Protein AF-A0A2A4Z4V5-F1 (afdb_monomer_lite)

Structure (mmCIF, N/CA/C/O backbone):
data_AF-A0A2A4Z4V5-F1
#
_entry.id   AF-A0A2A4Z4V5-F1
#
loop_
_atom_site.group_PDB
_atom_site.id
_atom_site.type_symbol
_atom_site.label_atom_id
_atom_site.label_alt_id
_atom_site.label_comp_id
_atom_site.label_asym_id
_atom_site.label_entity_id
_atom_site.label_seq_id
_atom_site.pdbx_PDB_ins_code
_atom_site.Cartn_x
_atom_site.Cartn_y
_atom_site.Cartn_z
_atom_site.occupancy
_atom_site.B_iso_or_equiv
_atom_site.auth_seq_id
_atom_site.auth_comp_id
_atom_site.auth_asym_id
_atom_site.auth_atom_id
_atom_site.pdbx_PDB_model_num
ATOM 1 N N . MET A 1 1 ? 16.868 -8.090 74.243 1.00 45.31 1 MET A N 1
ATOM 2 C CA . MET A 1 1 ? 16.289 -7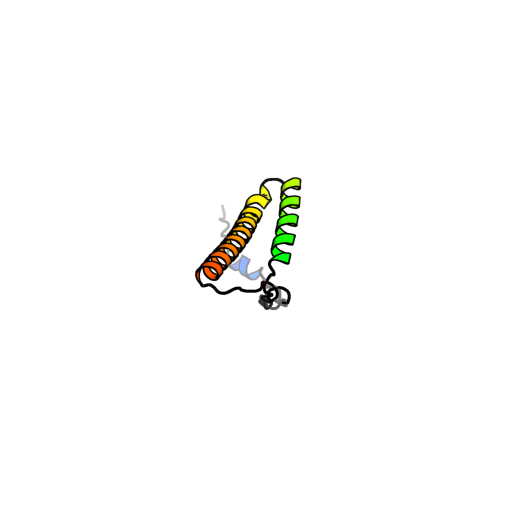.854 72.903 1.00 45.31 1 MET A CA 1
ATOM 3 C C . MET A 1 1 ? 16.851 -8.919 71.967 1.00 45.31 1 MET A C 1
ATOM 5 O O . MET A 1 1 ? 18.007 -8.780 71.586 1.00 45.31 1 MET A O 1
ATOM 9 N N . PRO A 1 2 ? 16.146 -10.032 71.692 1.00 48.56 2 PRO A N 1
ATOM 10 C CA . PRO A 1 2 ? 16.669 -11.057 70.798 1.00 48.56 2 PRO A CA 1
ATOM 11 C C . PRO A 1 2 ? 16.453 -10.621 69.346 1.00 48.56 2 PRO A C 1
ATOM 13 O O . PRO A 1 2 ? 15.356 -10.227 68.954 1.00 48.56 2 PRO A O 1
ATOM 16 N N . THR A 1 3 ? 17.522 -10.648 68.561 1.00 55.34 3 THR A N 1
ATOM 17 C CA . THR A 1 3 ? 17.498 -10.355 67.131 1.00 55.34 3 THR A CA 1
ATOM 18 C C . THR A 1 3 ? 16.820 -11.508 66.394 1.00 55.34 3 THR A C 1
ATOM 20 O O . THR A 1 3 ? 17.259 -12.654 66.479 1.00 55.34 3 THR A O 1
ATOM 23 N N . LEU A 1 4 ? 15.736 -11.212 65.668 1.00 60.38 4 LEU A N 1
ATOM 24 C CA . LEU A 1 4 ? 15.157 -12.146 64.704 1.00 60.38 4 LEU A CA 1
ATOM 25 C C . LEU A 1 4 ? 16.167 -12.316 63.566 1.00 60.38 4 LEU A C 1
ATOM 27 O O . LEU A 1 4 ? 16.247 -11.501 62.649 1.00 60.38 4 LEU A O 1
ATOM 31 N N . LYS A 1 5 ? 16.990 -13.358 63.667 1.00 61.75 5 LYS A N 1
ATOM 32 C CA . LYS A 1 5 ? 17.864 -13.790 62.584 1.00 61.75 5 LYS A CA 1
ATOM 33 C C . LYS A 1 5 ? 16.965 -14.457 61.546 1.00 61.75 5 LYS A C 1
ATOM 35 O O . LYS A 1 5 ? 16.322 -15.461 61.838 1.00 61.75 5 LYS A O 1
ATOM 40 N N . TRP A 1 6 ? 16.844 -13.832 60.380 1.00 56.38 6 TRP A N 1
ATOM 41 C CA . TRP A 1 6 ? 16.099 -14.387 59.257 1.00 56.38 6 TRP A CA 1
ATOM 42 C C . TRP A 1 6 ? 16.883 -15.590 58.734 1.00 56.38 6 TRP A C 1
ATOM 44 O O . TRP A 1 6 ? 17.937 -15.428 58.122 1.00 56.38 6 TRP A O 1
ATOM 54 N N . ASP A 1 7 ? 16.414 -16.786 59.077 1.00 66.88 7 ASP A N 1
ATOM 55 C CA . ASP A 1 7 ? 17.068 -18.038 58.713 1.00 66.88 7 ASP A CA 1
ATOM 56 C C . ASP A 1 7 ? 16.572 -18.456 57.327 1.00 66.88 7 ASP A C 1
ATOM 58 O O . ASP A 1 7 ? 15.478 -19.007 57.169 1.00 66.88 7 ASP A O 1
ATOM 62 N N . ILE A 1 8 ? 17.348 -18.089 56.306 1.00 61.28 8 ILE A N 1
ATOM 63 C CA . ILE A 1 8 ? 17.028 -18.307 54.888 1.00 61.28 8 ILE A CA 1
ATOM 64 C C . ILE A 1 8 ? 16.805 -19.801 54.614 1.00 61.28 8 ILE A C 1
ATOM 66 O O . ILE A 1 8 ? 15.887 -20.165 53.877 1.00 61.28 8 ILE A O 1
ATOM 70 N N . ASP A 1 9 ? 17.568 -20.659 55.289 1.00 60.78 9 ASP A N 1
ATOM 71 C CA . ASP A 1 9 ? 17.515 -22.111 55.123 1.00 60.78 9 ASP A CA 1
ATOM 72 C C . ASP A 1 9 ? 16.171 -22.699 55.581 1.00 60.78 9 ASP A C 1
ATOM 74 O O . ASP A 1 9 ? 15.662 -23.643 54.979 1.00 60.78 9 ASP A O 1
ATOM 78 N N . LYS A 1 10 ? 15.503 -22.067 56.558 1.00 61.28 10 LYS A N 1
ATOM 79 C CA . LYS A 1 10 ? 14.168 -22.481 57.018 1.00 61.28 10 LYS A CA 1
ATOM 80 C C . LYS A 1 10 ? 13.066 -22.174 55.995 1.00 61.28 10 LYS A C 1
ATOM 82 O O . LYS A 1 10 ? 12.064 -22.879 55.948 1.00 61.28 10 LYS A O 1
ATOM 87 N N . CYS A 1 11 ? 13.244 -21.144 55.164 1.00 53.41 11 CYS A N 1
ATOM 88 C CA . CYS A 1 11 ? 12.291 -20.812 54.098 1.00 53.41 11 CYS A CA 1
ATOM 89 C C . CYS A 1 11 ? 12.404 -21.761 52.896 1.00 53.41 11 CYS A C 1
ATOM 91 O O . CYS A 1 11 ? 11.408 -22.008 52.217 1.00 53.41 11 CYS A O 1
ATOM 93 N N . LEU A 1 12 ? 13.598 -22.301 52.637 1.00 56.06 12 LEU A N 1
ATOM 94 C CA . LEU A 1 12 ? 13.843 -23.216 51.520 1.00 56.06 12 LEU A CA 1
ATOM 95 C C . LEU A 1 12 ? 13.159 -24.576 51.708 1.00 56.06 12 LEU A C 1
ATOM 97 O O . LEU A 1 12 ? 12.678 -25.142 50.730 1.00 56.06 12 LEU A O 1
ATOM 101 N N . GLU A 1 13 ? 13.026 -25.064 52.944 1.00 58.34 13 GLU A N 1
ATOM 102 C CA . GLU A 1 13 ? 12.353 -26.343 53.220 1.00 58.34 13 GLU A CA 1
ATOM 103 C C . GLU A 1 13 ? 10.818 -26.282 53.101 1.00 58.34 13 GLU A C 1
ATOM 105 O O . GLU A 1 13 ? 10.173 -27.310 52.892 1.00 58.34 13 GLU A O 1
ATOM 110 N N . GLN A 1 14 ? 10.206 -25.093 53.180 1.00 56.56 14 GLN A N 1
ATOM 111 C CA . GLN A 1 14 ? 8.754 -24.927 52.995 1.00 56.56 14 GLN A CA 1
ATOM 112 C C . GLN A 1 14 ? 8.328 -24.901 51.517 1.00 56.56 14 GLN A C 1
ATOM 114 O O . GLN A 1 14 ? 7.151 -25.098 51.207 1.00 56.56 14 GLN A O 1
ATOM 119 N N . CYS A 1 15 ? 9.267 -24.684 50.599 1.00 49.16 15 CYS A N 1
ATOM 120 C CA . CYS A 1 15 ? 9.023 -24.720 49.163 1.00 49.16 15 CYS A CA 1
ATOM 121 C C . CYS A 1 15 ? 9.203 -26.151 48.645 1.00 49.16 15 CYS A C 1
ATOM 123 O O . CYS A 1 15 ? 10.166 -26.454 47.945 1.00 49.16 15 CYS A O 1
ATOM 125 N N . SER A 1 16 ? 8.265 -27.044 48.969 1.00 56.69 16 SER A N 1
ATOM 126 C CA . SER A 1 16 ? 8.160 -28.307 48.235 1.00 56.69 16 SER A CA 1
ATOM 127 C C . SER A 1 16 ? 7.820 -27.970 46.775 1.00 56.69 16 SER A C 1
ATOM 129 O O . SER A 1 16 ? 6.785 -27.337 46.536 1.00 56.69 16 SER A O 1
ATOM 131 N N . PRO A 1 17 ? 8.671 -28.306 45.787 1.00 59.69 17 PRO A N 1
ATOM 132 C CA . PRO A 1 17 ? 8.347 -28.036 44.399 1.00 59.69 17 PRO A CA 1
ATOM 133 C C . PRO A 1 17 ? 7.122 -28.874 44.048 1.00 59.69 17 PRO A C 1
ATOM 135 O O . PRO A 1 17 ? 7.158 -30.104 44.112 1.00 59.69 17 PRO A O 1
ATOM 138 N N . ALA A 1 18 ? 6.023 -28.204 43.690 1.00 60.12 18 ALA A N 1
ATOM 139 C CA . ALA A 1 18 ? 4.883 -28.880 43.095 1.00 60.12 18 ALA A CA 1
ATOM 140 C C . ALA A 1 18 ? 5.405 -29.780 41.960 1.00 60.12 18 ALA A C 1
ATOM 142 O O . ALA A 1 18 ? 6.260 -29.328 41.188 1.00 60.12 18 ALA A O 1
ATOM 143 N N . PRO A 1 19 ? 4.943 -31.039 41.847 1.00 53.31 19 PRO A N 1
ATOM 144 C CA . PRO A 1 19 ? 5.368 -31.899 40.759 1.00 53.31 19 PRO A CA 1
ATOM 145 C C . PRO A 1 19 ? 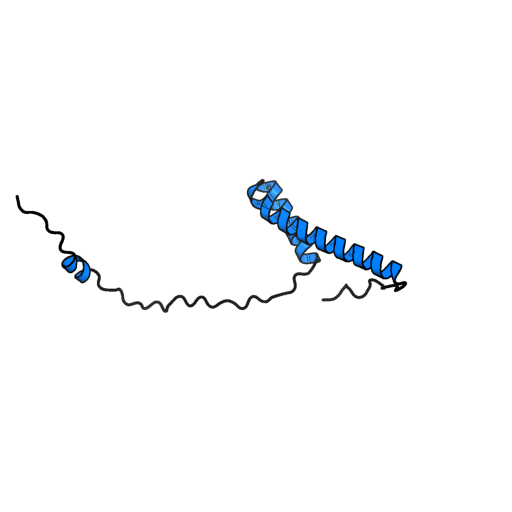5.055 -31.174 39.452 1.00 53.31 19 PRO A C 1
ATOM 147 O O . PRO A 1 19 ? 3.896 -30.870 39.158 1.00 53.31 19 PRO A O 1
ATOM 150 N N . LEU A 1 20 ? 6.108 -30.856 38.696 1.00 56.62 20 LEU A N 1
ATOM 151 C CA . LEU A 1 20 ? 6.028 -30.296 37.353 1.00 56.62 20 LEU A CA 1
ATOM 152 C C . LEU A 1 20 ? 5.401 -31.357 36.434 1.00 56.62 20 LEU A C 1
ATOM 154 O O . LEU A 1 20 ? 6.087 -32.007 35.656 1.00 56.62 20 LEU A O 1
ATOM 158 N N . SER A 1 21 ? 4.090 -31.579 36.553 1.00 60.91 21 SER A N 1
ATOM 159 C CA . SER A 1 21 ? 3.324 -32.427 35.629 1.00 60.91 21 SER A CA 1
ATOM 160 C C . SER A 1 21 ? 2.972 -31.691 34.336 1.00 60.91 21 SER A C 1
ATOM 162 O O . SER A 1 21 ? 2.450 -32.290 33.400 1.00 60.91 21 SER A O 1
ATOM 164 N N . ASN A 1 22 ? 3.308 -30.403 34.249 1.00 62.62 22 ASN A N 1
ATOM 165 C CA . ASN A 1 22 ? 3.193 -29.656 33.015 1.00 62.62 22 ASN A CA 1
ATOM 166 C C . ASN A 1 22 ? 4.491 -29.844 32.224 1.00 62.62 22 ASN A C 1
ATOM 168 O O . ASN A 1 22 ? 5.546 -29.412 32.702 1.00 62.62 22 ASN A O 1
ATOM 172 N N . PRO A 1 23 ? 4.449 -30.473 31.033 1.00 65.81 23 PRO A N 1
ATOM 173 C CA . PRO A 1 23 ? 5.610 -30.490 30.158 1.00 65.81 23 PRO A CA 1
ATOM 174 C C . PRO A 1 23 ? 6.053 -29.044 29.896 1.00 65.81 23 PRO A C 1
ATOM 176 O O . PRO A 1 23 ? 5.206 -28.140 29.920 1.00 65.81 23 PRO A O 1
ATOM 179 N N . PRO A 1 24 ? 7.353 -28.796 29.642 1.00 65.38 24 PRO A N 1
ATOM 180 C CA . PRO A 1 24 ? 7.809 -27.466 29.269 1.00 65.38 24 PRO A CA 1
ATOM 181 C C . PRO A 1 24 ? 6.907 -26.958 28.149 1.00 65.38 24 PRO A C 1
ATOM 183 O O . PRO A 1 24 ? 6.569 -27.719 27.237 1.00 65.38 24 PRO A O 1
ATOM 186 N N . PHE A 1 25 ? 6.483 -25.696 28.234 1.00 59.94 25 PHE A N 1
ATOM 187 C CA . PHE A 1 25 ? 5.845 -25.017 27.114 1.00 59.94 25 PHE A CA 1
ATOM 188 C C . PHE A 1 25 ? 6.849 -25.015 25.957 1.00 59.94 25 PHE A C 1
ATOM 190 O O . PHE A 1 25 ? 7.632 -24.087 25.778 1.00 59.94 25 PHE A O 1
ATOM 197 N N . ILE A 1 26 ? 6.858 -26.091 25.175 1.00 64.44 26 ILE A N 1
ATOM 198 C CA . ILE A 1 26 ? 7.508 -26.127 23.883 1.00 64.44 26 ILE A CA 1
ATOM 199 C C . ILE A 1 26 ? 6.615 -25.237 23.039 1.00 64.44 26 ILE A C 1
ATOM 201 O O . ILE A 1 26 ? 5.520 -25.647 22.639 1.00 64.44 26 ILE A O 1
ATOM 205 N N . PHE A 1 27 ? 7.052 -23.996 22.821 1.00 61.25 27 PHE A N 1
ATOM 206 C CA . PHE A 1 27 ? 6.496 -23.161 21.772 1.00 61.25 27 PHE A CA 1
ATOM 207 C C . PHE A 1 27 ? 6.731 -23.917 20.468 1.00 61.25 27 PHE A C 1
ATOM 209 O O . PHE A 1 27 ? 7.793 -23.841 19.858 1.00 61.25 27 PHE A O 1
ATOM 216 N N . LYS A 1 28 ? 5.757 -24.744 20.082 1.00 67.12 28 LYS A N 1
ATOM 217 C CA . LYS A 1 28 ? 5.732 -25.344 18.761 1.00 67.12 28 LYS A CA 1
ATOM 218 C C . LYS A 1 28 ? 5.521 -24.168 17.832 1.00 67.12 28 LYS A C 1
ATOM 220 O O . LYS A 1 28 ? 4.395 -23.677 17.723 1.00 67.12 28 LYS A O 1
ATOM 225 N N . GLU A 1 29 ? 6.602 -23.679 17.231 1.00 64.25 29 GLU A N 1
ATOM 226 C CA . GLU A 1 29 ? 6.515 -22.739 16.127 1.00 64.25 29 GLU A CA 1
ATOM 227 C C . GLU A 1 29 ? 5.536 -23.346 15.127 1.00 64.25 29 GLU A C 1
ATOM 229 O O . GLU A 1 29 ? 5.811 -24.359 14.482 1.00 64.25 29 GLU A O 1
ATOM 234 N N . ARG A 1 30 ? 4.317 -22.795 15.070 1.00 61.41 30 ARG A N 1
ATOM 235 C CA . ARG A 1 30 ? 3.367 -23.215 14.049 1.00 61.41 30 ARG A CA 1
ATOM 236 C C . ARG A 1 30 ? 4.029 -22.857 12.726 1.00 61.41 30 ARG A C 1
ATOM 238 O O . ARG A 1 30 ? 4.439 -21.700 12.596 1.00 61.41 30 ARG A O 1
ATOM 245 N N . PRO A 1 31 ? 4.142 -23.790 11.764 1.00 61.41 31 PRO A N 1
ATOM 246 C CA . PRO A 1 31 ? 4.684 -23.453 10.463 1.00 61.41 31 PRO A CA 1
ATOM 247 C C . PRO A 1 31 ? 3.829 -22.312 9.925 1.00 61.41 31 PRO A C 1
ATOM 249 O O . PRO A 1 31 ? 2.638 -22.493 9.648 1.00 61.41 31 PRO A O 1
ATOM 252 N N . LYS A 1 32 ? 4.407 -21.106 9.865 1.00 63.94 32 LYS A N 1
ATOM 253 C CA . LYS A 1 32 ? 3.773 -19.971 9.208 1.00 63.94 32 LYS A CA 1
ATOM 254 C C . LYS A 1 32 ? 3.615 -20.427 7.770 1.00 63.94 32 LYS A C 1
ATOM 256 O O . LYS A 1 32 ? 4.598 -20.510 7.040 1.00 63.94 32 LYS A O 1
ATOM 261 N N . ARG A 1 33 ? 2.397 -20.797 7.373 1.00 60.16 33 ARG A N 1
ATOM 262 C CA . ARG A 1 33 ? 2.090 -20.952 5.957 1.00 60.16 33 ARG A CA 1
ATOM 263 C C . ARG A 1 33 ? 2.348 -19.573 5.366 1.00 60.16 33 ARG A C 1
ATOM 265 O O . ARG A 1 33 ? 1.556 -18.663 5.590 1.00 60.16 33 ARG A O 1
ATOM 272 N N . LEU A 1 34 ? 3.490 -19.406 4.703 1.00 62.09 34 LEU A N 1
ATOM 273 C CA . LEU A 1 34 ? 3.817 -18.230 3.903 1.00 62.09 34 LEU A CA 1
ATOM 274 C C . LEU A 1 34 ? 2.907 -18.271 2.672 1.00 62.09 34 LEU A C 1
ATOM 276 O O . LEU A 1 34 ? 3.350 -18.528 1.556 1.00 62.09 34 LEU A O 1
ATOM 280 N N . GLN A 1 35 ? 1.599 -18.129 2.892 1.00 67.50 35 GLN A N 1
ATOM 281 C CA . GLN A 1 35 ? 0.668 -17.864 1.814 1.00 67.50 35 GLN A CA 1
ATOM 282 C C . GLN A 1 35 ? 1.068 -16.509 1.248 1.00 67.50 35 GLN A C 1
ATOM 284 O O . GLN A 1 35 ? 1.192 -15.530 1.987 1.00 67.50 35 GLN A O 1
ATOM 289 N N . ARG A 1 36 ? 1.357 -16.484 -0.055 1.00 71.81 36 ARG A N 1
ATOM 290 C CA . ARG A 1 36 ? 1.602 -15.233 -0.763 1.00 71.81 36 ARG A CA 1
ATOM 291 C C . ARG A 1 36 ? 0.318 -14.427 -0.669 1.00 71.81 36 ARG A C 1
ATOM 293 O O . ARG A 1 36 ? -0.697 -14.837 -1.216 1.00 71.81 36 ARG A O 1
ATOM 300 N N . VAL A 1 37 ? 0.370 -13.323 0.064 1.00 75.56 37 VAL A N 1
ATOM 301 C CA . VAL A 1 37 ? -0.765 -12.415 0.176 1.00 75.56 37 VAL A CA 1
ATOM 302 C C . VAL A 1 37 ? -0.950 -11.749 -1.183 1.00 75.56 37 VAL A C 1
ATOM 304 O O . VAL A 1 37 ? -0.022 -11.143 -1.723 1.00 75.56 37 VAL A O 1
ATOM 307 N N . THR A 1 38 ? -2.138 -11.891 -1.755 1.00 84.06 38 THR A N 1
ATOM 308 C CA . THR A 1 38 ? -2.486 -11.283 -3.040 1.00 84.06 38 THR A CA 1
ATOM 309 C C . THR A 1 38 ? -2.774 -9.791 -2.868 1.00 84.06 38 THR A C 1
ATOM 311 O O . THR A 1 38 ? -3.242 -9.337 -1.822 1.00 84.06 38 THR A O 1
ATOM 314 N N . PHE A 1 39 ? -2.580 -8.993 -3.924 1.00 83.25 39 PHE A N 1
ATOM 315 C CA . PHE A 1 39 ? -2.903 -7.558 -3.888 1.00 83.25 39 PHE A CA 1
ATOM 316 C C . PHE A 1 39 ? -4.376 -7.289 -3.518 1.00 83.25 39 PHE A C 1
ATOM 318 O O . PHE A 1 39 ? -4.699 -6.295 -2.863 1.00 83.25 39 PHE A O 1
ATOM 325 N N . VAL A 1 40 ? -5.281 -8.191 -3.909 1.00 86.38 40 VAL A N 1
ATOM 326 C CA . VAL A 1 40 ? -6.710 -8.105 -3.578 1.00 86.38 40 VAL A CA 1
ATOM 327 C C . VAL A 1 40 ? -6.930 -8.209 -2.070 1.00 86.38 40 VAL A C 1
ATOM 329 O O . VAL A 1 40 ? -7.732 -7.456 -1.515 1.00 86.38 40 VAL A O 1
ATOM 332 N N . GLU A 1 41 ? -6.216 -9.109 -1.399 1.00 86.88 41 GLU A N 1
ATOM 333 C CA . GLU A 1 41 ? -6.285 -9.277 0.054 1.00 86.88 41 GLU A CA 1
ATOM 334 C C . GLU A 1 41 ? -5.716 -8.062 0.786 1.00 86.88 41 GLU A C 1
ATOM 336 O O . GLU A 1 41 ? -6.363 -7.559 1.706 1.00 86.88 41 GLU A O 1
ATOM 341 N N . ILE A 1 42 ? -4.590 -7.516 0.318 1.00 86.44 42 ILE A N 1
ATOM 342 C CA . ILE A 1 42 ? -4.003 -6.286 0.876 1.00 86.44 42 ILE A CA 1
ATOM 343 C C . ILE A 1 42 ? -4.994 -5.121 0.749 1.00 86.44 42 ILE A C 1
ATOM 345 O O . ILE A 1 42 ? -5.252 -4.407 1.717 1.00 86.44 42 ILE A O 1
ATOM 349 N N . ARG A 1 43 ? -5.645 -4.962 -0.411 1.00 88.88 43 ARG A N 1
ATOM 350 C CA . ARG A 1 43 ? -6.663 -3.918 -0.613 1.00 88.88 43 ARG A CA 1
ATOM 351 C C . ARG A 1 43 ? -7.885 -4.108 0.292 1.00 88.88 43 ARG A C 1
ATOM 353 O O . ARG A 1 43 ? -8.449 -3.125 0.776 1.00 88.88 43 ARG A O 1
ATOM 360 N N . LYS A 1 44 ? -8.313 -5.352 0.531 1.00 90.88 44 LYS A N 1
ATOM 361 C CA . LYS A 1 44 ? -9.398 -5.650 1.481 1.00 90.88 44 LYS A CA 1
ATOM 362 C C . LYS A 1 44 ? -8.998 -5.263 2.906 1.00 90.88 44 LYS A C 1
ATOM 364 O O . LYS A 1 44 ? -9.781 -4.583 3.569 1.00 90.88 44 LYS A O 1
ATOM 369 N N . ALA A 1 45 ? -7.794 -5.633 3.338 1.00 89.81 45 ALA A N 1
ATOM 370 C CA . ALA A 1 45 ? -7.259 -5.269 4.649 1.00 89.81 45 ALA A CA 1
ATOM 371 C C . ALA A 1 45 ? -7.154 -3.743 4.814 1.00 89.81 45 ALA A C 1
ATOM 373 O O . ALA A 1 45 ? -7.579 -3.206 5.834 1.00 89.81 45 ALA A O 1
ATOM 374 N N . TYR A 1 46 ? -6.709 -3.030 3.776 1.00 92.19 46 TYR A N 1
ATOM 375 C CA . TYR A 1 46 ? -6.638 -1.566 3.756 1.00 92.19 46 TYR A CA 1
ATOM 376 C C . TYR A 1 46 ? -7.988 -0.907 4.051 1.00 92.19 46 TYR A C 1
ATOM 378 O O . TYR A 1 46 ? -8.099 -0.049 4.925 1.00 92.19 46 TYR A O 1
ATOM 386 N N . ASN A 1 47 ? -9.044 -1.375 3.381 1.00 93.06 47 ASN A N 1
ATOM 387 C CA . ASN A 1 47 ? -10.400 -0.876 3.604 1.00 93.06 47 ASN A CA 1
ATOM 388 C C . ASN A 1 47 ? -10.925 -1.208 5.008 1.00 93.06 47 ASN A C 1
ATOM 390 O O . ASN A 1 47 ? -11.682 -0.428 5.582 1.00 93.06 47 ASN A O 1
ATOM 394 N N . GLN A 1 48 ? -10.569 -2.372 5.557 1.00 93.38 48 GLN A N 1
ATOM 395 C CA . GLN A 1 48 ? -10.966 -2.756 6.914 1.00 93.38 48 GLN A CA 1
ATOM 396 C C . GLN A 1 48 ? -10.281 -1.878 7.962 1.00 93.38 48 GLN A C 1
ATOM 398 O O . GLN A 1 48 ? -10.953 -1.373 8.858 1.00 93.38 48 GLN A O 1
ATOM 403 N N . ILE A 1 49 ? -8.980 -1.632 7.818 1.00 91.88 49 ILE A N 1
ATOM 404 C CA . ILE A 1 49 ? -8.223 -0.791 8.749 1.00 91.88 49 ILE A CA 1
ATOM 405 C C . ILE A 1 49 ? -8.708 0.662 8.687 1.00 91.88 49 ILE A C 1
ATOM 407 O O . ILE A 1 49 ? -8.879 1.279 9.734 1.00 91.88 49 ILE A O 1
ATOM 411 N N . ALA A 1 50 ? -9.036 1.184 7.500 1.00 93.56 50 ALA A N 1
ATOM 412 C CA . ALA A 1 50 ? -9.637 2.514 7.370 1.00 93.56 50 ALA A CA 1
ATOM 413 C C . ALA A 1 50 ? -10.939 2.646 8.183 1.00 93.56 50 ALA A C 1
ATOM 415 O O . ALA A 1 50 ? -11.148 3.644 8.871 1.00 93.56 50 ALA A O 1
ATOM 416 N N . LYS A 1 51 ? -11.799 1.615 8.158 1.00 94.88 51 LYS A N 1
ATOM 417 C CA . LYS A 1 51 ? -13.024 1.581 8.976 1.00 94.88 51 LYS A CA 1
ATOM 418 C C . LYS A 1 51 ? -12.715 1.545 10.471 1.00 94.88 51 LYS A C 1
ATOM 420 O O . LYS A 1 51 ? -13.392 2.212 11.241 1.00 94.88 51 LYS A O 1
ATOM 425 N N . ILE A 1 52 ? -11.701 0.781 10.875 1.00 93.12 52 ILE A N 1
ATOM 426 C CA . ILE A 1 52 ? -11.271 0.691 12.276 1.00 93.12 52 ILE A CA 1
ATOM 427 C C . ILE A 1 52 ? -10.764 2.053 12.765 1.00 93.12 52 ILE A C 1
ATOM 429 O O . ILE A 1 52 ? -11.172 2.495 13.834 1.00 93.12 52 ILE A O 1
ATOM 433 N N . ILE A 1 53 ? -9.947 2.755 11.976 1.00 94.25 53 ILE A N 1
ATOM 434 C CA . ILE A 1 53 ? -9.452 4.099 12.319 1.00 94.25 53 ILE A CA 1
ATOM 435 C C . ILE A 1 53 ? -10.599 5.100 12.427 1.00 94.25 53 ILE A C 1
ATOM 437 O O . ILE A 1 53 ? -10.631 5.889 13.365 1.00 94.25 53 ILE A O 1
ATOM 441 N N . ALA A 1 54 ? -11.580 5.038 11.523 1.00 93.81 54 ALA A N 1
ATOM 442 C CA . ALA A 1 54 ? -12.750 5.910 11.598 1.00 93.81 54 ALA A CA 1
ATOM 443 C C . ALA A 1 54 ? -13.556 5.727 12.900 1.00 93.81 54 ALA A C 1
ATOM 445 O O . ALA A 1 54 ? -14.203 6.667 13.351 1.00 93.81 54 ALA A O 1
ATOM 446 N N . LEU A 1 55 ? -13.517 4.532 13.504 1.00 93.06 55 LEU A N 1
ATOM 447 C CA . LEU A 1 55 ? -14.243 4.208 14.737 1.00 93.06 55 LEU A CA 1
ATOM 448 C C . LEU A 1 55 ? -13.417 4.430 16.010 1.00 93.06 55 LEU A C 1
ATOM 450 O O . LEU A 1 55 ? -13.965 4.840 17.029 1.00 93.06 55 LEU A O 1
ATOM 454 N N . HIS A 1 56 ? -12.120 4.131 15.969 1.00 90.69 56 HIS A N 1
ATOM 455 C CA . HIS A 1 56 ? -11.254 4.085 17.151 1.00 90.69 56 HIS A CA 1
ATOM 456 C C . HIS A 1 56 ? -10.164 5.168 17.170 1.00 90.69 56 HIS A C 1
ATOM 458 O O . HIS A 1 56 ? -9.388 5.241 18.121 1.00 90.69 56 HIS A O 1
ATOM 464 N N . GLY A 1 57 ? -10.103 6.013 16.141 1.00 86.31 57 GLY A N 1
ATOM 465 C CA . GLY A 1 57 ? -9.144 7.106 16.036 1.00 86.31 57 GLY A CA 1
ATOM 466 C C . GLY A 1 57 ? -7.717 6.646 15.730 1.00 86.31 57 GLY A C 1
ATOM 467 O O . GLY A 1 57 ? -7.471 5.580 15.161 1.00 86.31 57 GLY A O 1
ATOM 468 N N . GLU A 1 58 ? -6.756 7.484 16.109 1.00 91.50 58 GLU A N 1
ATOM 469 C CA . GLU A 1 58 ? -5.350 7.404 15.685 1.00 91.50 58 GLU A CA 1
ATOM 470 C C . GLU A 1 58 ? -4.581 6.181 16.208 1.00 91.50 58 GLU A C 1
ATOM 472 O O . GLU A 1 58 ? -3.493 5.887 15.720 1.00 91.50 58 GLU A O 1
ATOM 477 N N . GLN A 1 59 ? -5.142 5.413 17.148 1.00 92.25 59 GLN A N 1
ATOM 478 C CA . GLN A 1 59 ? -4.488 4.237 17.736 1.00 92.25 59 GLN A CA 1
ATOM 479 C C . GLN A 1 59 ? -4.004 3.224 16.682 1.00 92.25 59 GLN A C 1
ATOM 481 O O . GLN A 1 59 ? -2.985 2.559 16.873 1.00 92.25 59 GLN A O 1
ATOM 486 N N . TYR A 1 60 ? -4.725 3.108 15.565 1.00 90.62 60 TYR A N 1
ATOM 487 C CA . TYR A 1 60 ? -4.412 2.169 14.483 1.00 90.62 60 TYR A CA 1
ATOM 488 C C . TYR A 1 60 ? -3.724 2.830 13.282 1.00 90.62 60 TYR A C 1
ATOM 490 O O . TYR A 1 60 ? -3.432 2.148 12.296 1.00 90.62 60 TYR A O 1
ATOM 498 N N . LEU A 1 61 ? -3.428 4.130 13.361 1.00 91.75 61 LEU A N 1
ATOM 499 C CA . LEU A 1 61 ? -2.791 4.884 12.284 1.00 91.75 61 LEU A CA 1
ATOM 500 C C . LEU A 1 61 ? -1.428 4.299 11.865 1.00 91.75 61 LEU A C 1
ATOM 502 O O . LEU A 1 61 ? -1.244 4.103 10.664 1.00 91.75 61 LEU A O 1
ATOM 506 N N . PRO A 1 62 ? -0.532 3.868 12.783 1.00 92.69 62 PRO A N 1
ATOM 507 C CA . PRO A 1 62 ? 0.756 3.287 12.386 1.00 92.69 62 PRO A CA 1
ATOM 508 C C . PRO A 1 62 ? 0.623 2.001 11.558 1.00 92.69 62 PRO A C 1
ATOM 510 O O . PRO A 1 62 ? 1.473 1.685 10.725 1.00 92.69 62 PRO A O 1
ATOM 513 N N . LEU A 1 63 ? -0.445 1.227 11.780 1.00 89.38 63 LEU A N 1
ATOM 514 C CA . LEU A 1 63 ? -0.718 0.028 10.988 1.00 89.38 63 LEU A CA 1
ATOM 515 C C . LEU A 1 63 ? -1.184 0.403 9.578 1.00 89.38 63 LEU A C 1
ATOM 517 O O . LEU A 1 63 ? -0.779 -0.221 8.598 1.00 89.38 63 LEU A O 1
ATOM 521 N N . PHE A 1 64 ? -2.027 1.427 9.481 1.00 92.31 64 PHE A N 1
ATOM 522 C CA . PHE A 1 64 ?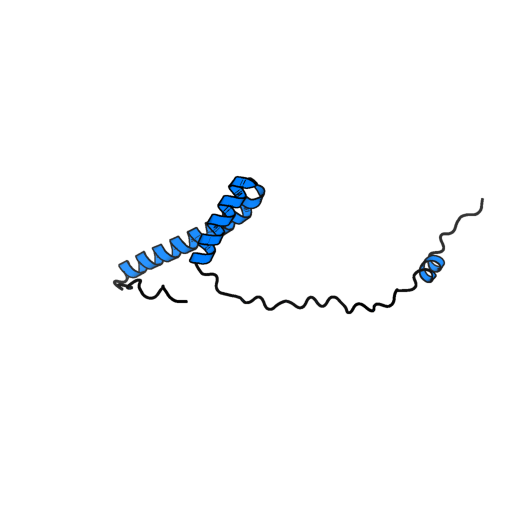 -2.525 1.924 8.208 1.00 92.31 64 PHE A CA 1
ATOM 523 C C . PHE A 1 64 ? -1.435 2.573 7.364 1.00 9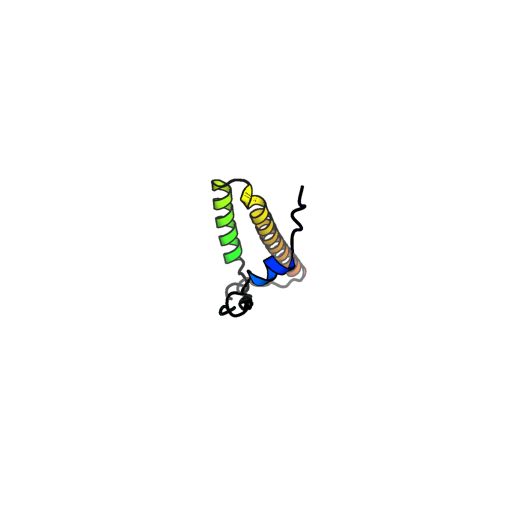2.31 64 PHE A C 1
ATOM 525 O O . PHE A 1 64 ? -1.404 2.330 6.163 1.00 92.31 64 PHE A O 1
ATOM 532 N N . GLU A 1 65 ? -0.514 3.318 7.977 1.00 93.62 65 GLU A N 1
ATOM 533 C CA . GLU A 1 65 ? 0.655 3.887 7.299 1.00 93.62 65 GLU A CA 1
ATOM 534 C C . GLU A 1 65 ? 1.506 2.802 6.640 1.00 93.62 65 GLU A C 1
ATOM 536 O O . GLU A 1 65 ? 1.797 2.892 5.450 1.00 93.62 65 GLU A O 1
ATOM 541 N N . ARG A 1 66 ? 1.830 1.724 7.369 1.00 92.44 66 ARG A N 1
ATOM 542 C CA . ARG A 1 66 ? 2.581 0.592 6.798 1.00 92.44 66 ARG A CA 1
ATOM 543 C C . ARG A 1 66 ? 1.873 -0.001 5.587 1.00 92.44 66 ARG A C 1
ATOM 545 O O . ARG A 1 66 ? 2.482 -0.180 4.536 1.00 92.44 66 ARG A O 1
ATOM 552 N N . LEU A 1 67 ? 0.576 -0.266 5.726 1.00 90.94 67 LEU A N 1
ATOM 553 C CA . LEU A 1 67 ? -0.211 -0.862 4.651 1.00 90.94 67 LEU A CA 1
ATOM 554 C C . LEU A 1 67 ? -0.370 0.092 3.456 1.00 90.94 67 LEU A C 1
ATOM 556 O O . LEU A 1 67 ? -0.447 -0.346 2.309 1.00 90.94 67 LEU A O 1
ATOM 560 N N . HIS A 1 68 ? -0.412 1.399 3.720 1.00 93.38 68 HIS A N 1
ATOM 561 C CA . HIS A 1 68 ? -0.439 2.429 2.692 1.00 93.38 68 HIS A CA 1
ATOM 562 C C . HIS A 1 68 ? 0.861 2.439 1.887 1.00 93.38 68 HIS A C 1
ATOM 564 O O . HIS A 1 68 ? 0.804 2.396 0.659 1.00 93.38 68 HIS A O 1
ATOM 570 N N . THR A 1 69 ? 2.012 2.418 2.562 1.00 93.00 69 THR A N 1
ATOM 571 C CA . THR A 1 69 ? 3.330 2.363 1.918 1.00 93.00 69 THR A CA 1
ATOM 572 C C . THR A 1 69 ? 3.462 1.136 1.019 1.00 93.00 69 THR A C 1
ATOM 574 O O . THR A 1 69 ? 3.799 1.280 -0.153 1.00 93.00 69 THR A O 1
ATOM 577 N N . GLU A 1 70 ? 3.097 -0.054 1.506 1.00 88.62 70 GLU A N 1
ATOM 578 C CA . GLU A 1 70 ? 3.163 -1.289 0.707 1.00 88.62 70 GLU A CA 1
ATOM 579 C C . GLU A 1 70 ? 2.315 -1.211 -0.577 1.00 88.62 70 GLU A C 1
ATOM 581 O O . GLU A 1 70 ? 2.746 -1.643 -1.651 1.00 88.62 70 GLU A O 1
ATOM 586 N N . ILE A 1 71 ? 1.109 -0.636 -0.494 1.00 90.69 71 ILE A N 1
ATOM 587 C CA . ILE A 1 71 ? 0.241 -0.444 -1.665 1.00 90.69 71 ILE A CA 1
ATOM 588 C C . ILE A 1 71 ? 0.853 0.555 -2.647 1.00 90.69 71 ILE A C 1
ATOM 590 O O . ILE A 1 71 ? 0.781 0.331 -3.860 1.00 90.69 71 ILE A O 1
ATOM 594 N N . THR A 1 72 ? 1.417 1.652 -2.148 1.00 92.06 72 THR A N 1
ATOM 595 C CA . THR A 1 72 ? 2.041 2.688 -2.978 1.00 92.06 72 THR A CA 1
ATOM 596 C C . THR A 1 72 ? 3.256 2.129 -3.712 1.00 92.06 72 THR A C 1
ATOM 598 O O . THR A 1 72 ? 3.290 2.186 -4.940 1.00 92.06 72 THR A O 1
ATOM 601 N N . GLU A 1 73 ? 4.160 1.444 -3.013 1.00 91.12 73 GLU A N 1
ATOM 602 C CA . GLU A 1 73 ? 5.324 0.788 -3.623 1.00 91.12 73 GLU A CA 1
ATOM 603 C C . GLU A 1 73 ? 4.934 -0.254 -4.680 1.00 91.12 73 GLU A C 1
ATOM 605 O O . GLU A 1 73 ? 5.622 -0.428 -5.690 1.00 91.12 73 GLU A O 1
ATOM 610 N N . TYR A 1 74 ? 3.844 -0.995 -4.456 1.00 88.38 74 TYR A N 1
ATOM 611 C CA . TYR A 1 74 ? 3.341 -1.951 -5.441 1.00 88.38 74 TYR A CA 1
ATOM 612 C C . TYR A 1 74 ? 2.848 -1.246 -6.712 1.00 88.38 74 TYR A C 1
ATOM 614 O O . TYR A 1 74 ? 3.122 -1.703 -7.826 1.00 88.38 74 TYR A O 1
ATOM 622 N N . ARG A 1 75 ? 2.126 -0.128 -6.560 1.00 89.25 75 ARG A N 1
ATOM 623 C CA . ARG A 1 75 ? 1.637 0.671 -7.693 1.00 89.25 75 ARG A CA 1
ATOM 624 C C . ARG A 1 75 ? 2.787 1.281 -8.479 1.00 89.25 75 ARG A C 1
ATOM 626 O O . ARG A 1 75 ? 2.808 1.121 -9.695 1.00 89.25 75 ARG A O 1
ATOM 633 N N . GLU A 1 76 ? 3.746 1.890 -7.791 1.00 92.94 76 GLU A N 1
ATOM 634 C CA . GLU A 1 76 ? 4.932 2.488 -8.409 1.00 92.94 76 GLU A CA 1
ATOM 635 C C . GLU A 1 76 ? 5.740 1.444 -9.180 1.00 92.94 76 GLU A C 1
ATOM 637 O O . GLU A 1 76 ? 6.075 1.654 -10.343 1.00 92.94 76 GLU A O 1
ATOM 642 N N . ARG A 1 77 ? 5.973 0.260 -8.597 1.00 89.69 77 ARG A N 1
ATOM 643 C CA . ARG A 1 77 ? 6.639 -0.844 -9.308 1.00 89.69 77 ARG A CA 1
ATOM 644 C C . ARG A 1 77 ? 5.892 -1.261 -10.571 1.00 89.69 77 ARG A C 1
ATOM 646 O O . ARG A 1 77 ? 6.520 -1.486 -11.604 1.00 89.69 77 ARG A O 1
ATOM 653 N N . LYS A 1 78 ? 4.561 -1.362 -10.508 1.00 89.75 78 LYS A N 1
ATOM 654 C CA . LYS A 1 78 ? 3.738 -1.716 -11.674 1.00 89.75 78 LYS A CA 1
ATOM 655 C C . LYS A 1 78 ? 3.789 -0.631 -12.752 1.00 89.75 78 LYS A C 1
ATOM 657 O O . LYS A 1 78 ? 3.827 -0.953 -13.939 1.00 89.75 78 LYS A O 1
ATOM 662 N N . GLU A 1 79 ? 3.800 0.635 -12.354 1.00 92.12 79 GLU A N 1
ATOM 663 C CA . GLU A 1 79 ? 3.919 1.769 -13.267 1.00 92.12 79 GLU A CA 1
ATOM 664 C C . GLU A 1 79 ? 5.295 1.818 -13.935 1.00 92.12 79 GLU A C 1
ATOM 666 O O . GLU A 1 79 ? 5.369 1.898 -15.159 1.00 92.12 79 GLU A O 1
ATOM 671 N N . LEU A 1 80 ? 6.376 1.667 -13.169 1.00 92.44 80 LEU A N 1
ATOM 672 C CA . LEU A 1 80 ? 7.735 1.592 -13.704 1.00 92.44 80 LEU A CA 1
ATOM 673 C C . LEU A 1 80 ? 7.898 0.423 -14.675 1.00 92.44 80 LEU A C 1
ATOM 675 O O . LEU A 1 80 ? 8.510 0.586 -15.728 1.00 92.44 80 LEU A O 1
ATOM 679 N N . LEU A 1 81 ? 7.303 -0.733 -14.374 1.00 91.75 81 LEU A N 1
ATOM 680 C CA . LEU A 1 81 ? 7.288 -1.872 -15.291 1.00 91.75 81 LEU A CA 1
ATOM 681 C C . LEU A 1 81 ? 6.526 -1.542 -16.581 1.00 91.75 81 LEU A C 1
ATOM 683 O O . LEU A 1 81 ? 6.994 -1.859 -17.673 1.00 91.75 81 LEU A O 1
ATOM 687 N N . ASN A 1 82 ? 5.384 -0.861 -16.487 1.00 90.88 82 ASN A N 1
ATOM 688 C CA . ASN A 1 82 ? 4.633 -0.399 -17.658 1.00 90.88 82 ASN A CA 1
ATOM 689 C C . ASN A 1 82 ? 5.446 0.604 -18.503 1.00 90.88 82 ASN A C 1
ATOM 691 O O . ASN A 1 82 ? 5.456 0.539 -19.728 1.00 90.88 82 ASN A O 1
ATOM 695 N N . ILE A 1 83 ? 6.175 1.519 -17.864 1.00 91.56 83 ILE A N 1
ATOM 696 C CA . ILE A 1 83 ? 7.065 2.459 -18.558 1.00 91.56 83 ILE A CA 1
ATOM 697 C C . ILE A 1 83 ? 8.211 1.701 -19.238 1.00 91.56 83 ILE A C 1
ATOM 699 O O . ILE A 1 83 ? 8.456 1.899 -20.427 1.00 91.56 83 ILE A O 1
ATOM 703 N N . ALA A 1 84 ? 8.879 0.797 -18.520 1.00 94.06 84 ALA A N 1
ATOM 704 C CA . ALA A 1 84 ? 9.992 0.012 -19.044 1.00 94.06 84 ALA A CA 1
ATOM 705 C C . ALA A 1 84 ? 9.577 -0.861 -20.237 1.00 94.06 84 ALA A C 1
ATOM 707 O O . ALA A 1 84 ? 10.300 -0.939 -21.226 1.00 94.06 84 ALA A O 1
ATOM 708 N N . THR A 1 85 ? 8.395 -1.476 -20.177 1.00 91.25 85 THR A N 1
ATOM 709 C CA . THR A 1 85 ? 7.851 -2.305 -21.267 1.00 91.25 85 THR A CA 1
ATOM 710 C C . THR A 1 85 ? 7.495 -1.480 -22.499 1.00 91.25 85 THR A C 1
ATOM 712 O O . THR A 1 85 ? 7.860 -1.870 -23.609 1.00 91.25 85 THR A O 1
ATOM 715 N N . LYS A 1 86 ? 6.897 -0.293 -22.317 1.00 89.31 86 LYS A N 1
ATOM 716 C CA . LYS A 1 86 ? 6.663 0.670 -23.407 1.00 89.31 86 LYS A CA 1
ATOM 717 C C . LYS A 1 86 ? 7.961 1.116 -24.076 1.00 89.31 86 LYS A C 1
ATOM 719 O O . LYS A 1 86 ? 8.035 1.118 -25.300 1.00 89.31 86 LYS A O 1
ATOM 724 N N . ILE A 1 87 ? 8.978 1.472 -23.287 1.00 91.31 87 ILE A N 1
ATOM 725 C CA . ILE A 1 87 ? 10.295 1.878 -23.807 1.00 91.31 87 ILE A CA 1
ATOM 726 C C . ILE A 1 87 ? 10.973 0.709 -24.531 1.00 91.31 87 ILE A C 1
ATOM 728 O O . ILE A 1 87 ? 11.558 0.899 -25.593 1.00 91.31 87 ILE A O 1
ATOM 732 N N . GLY A 1 88 ? 10.866 -0.502 -23.985 1.00 90.19 88 GLY A N 1
ATOM 733 C CA . GLY A 1 88 ? 11.429 -1.715 -24.574 1.00 90.19 88 GLY A CA 1
ATOM 734 C C . GLY A 1 88 ? 10.701 -2.221 -25.823 1.00 90.19 88 GLY A C 1
ATOM 735 O O . GLY A 1 88 ? 11.159 -3.190 -26.420 1.00 90.19 88 GLY A O 1
ATOM 736 N N . GLY A 1 89 ? 9.575 -1.611 -26.216 1.00 80.75 89 GLY A N 1
ATOM 737 C CA . GLY A 1 89 ? 8.779 -2.038 -27.371 1.00 80.75 89 GLY A CA 1
ATOM 738 C C . GLY A 1 89 ? 8.093 -3.399 -27.196 1.00 80.75 89 GLY A C 1
ATOM 739 O O . GLY A 1 89 ? 7.636 -3.984 -28.178 1.00 80.75 89 GLY A O 1
ATOM 740 N N . ILE A 1 90 ? 8.017 -3.916 -25.965 1.00 75.19 90 ILE A N 1
ATOM 741 C CA . ILE A 1 90 ? 7.368 -5.192 -25.656 1.00 75.19 90 ILE A CA 1
ATOM 742 C C . ILE A 1 90 ? 5.938 -4.892 -25.204 1.00 75.19 90 ILE A C 1
ATOM 744 O O . ILE A 1 90 ? 5.715 -4.374 -24.110 1.00 75.19 90 ILE A O 1
ATOM 748 N N . ASN A 1 91 ? 4.955 -5.248 -26.031 1.00 64.19 91 ASN A N 1
ATOM 749 C CA . ASN A 1 91 ? 3.547 -5.204 -25.646 1.00 64.19 91 ASN A CA 1
ATOM 750 C C . ASN A 1 91 ? 3.245 -6.390 -24.715 1.00 64.19 91 ASN A C 1
ATOM 752 O O . ASN A 1 91 ? 2.884 -7.465 -25.189 1.00 64.19 91 ASN A O 1
ATOM 756 N N . LEU A 1 92 ? 3.407 -6.222 -23.398 1.00 60.81 92 LEU A N 1
ATOM 757 C CA . LEU A 1 92 ? 2.868 -7.194 -22.444 1.00 60.81 92 LEU A CA 1
ATOM 758 C C . LEU A 1 92 ? 1.343 -7.031 -22.379 1.00 60.81 92 LEU A C 1
ATOM 760 O O . LEU A 1 92 ? 0.831 -6.118 -21.731 1.00 60.81 92 LEU A O 1
ATOM 764 N N . SER A 1 93 ? 0.621 -7.922 -23.057 1.00 56.59 93 SER A N 1
ATOM 765 C CA . SER A 1 93 ? -0.811 -8.137 -22.848 1.00 56.59 93 SER A CA 1
ATOM 766 C C . SER A 1 93 ? -1.042 -8.519 -21.386 1.00 56.59 93 SER A C 1
ATOM 768 O O . SER A 1 93 ? -0.519 -9.512 -20.890 1.00 56.59 93 SER A O 1
ATOM 770 N N . THR A 1 94 ? -1.794 -7.689 -20.670 1.00 57.53 94 THR A N 1
ATOM 771 C CA . THR A 1 94 ? -2.016 -7.751 -19.216 1.00 57.53 94 THR A CA 1
ATOM 772 C C . THR A 1 94 ? -2.867 -8.936 -18.738 1.00 57.53 94 THR A C 1
ATOM 774 O O . THR A 1 94 ? -3.301 -8.939 -17.585 1.00 57.53 94 THR A O 1
ATOM 777 N N . ASP A 1 95 ? -3.097 -9.935 -19.585 1.00 55.62 95 ASP A N 1
ATOM 778 C CA . ASP A 1 95 ? -4.067 -11.005 -19.342 1.00 55.62 95 ASP A CA 1
ATOM 779 C C . ASP A 1 95 ? -3.499 -12.168 -18.505 1.00 55.62 95 ASP A C 1
ATOM 781 O O . ASP A 1 95 ? -4.264 -12.966 -17.970 1.00 55.62 95 ASP A O 1
ATOM 785 N N . ASP A 1 96 ? -2.185 -12.206 -18.256 1.00 51.41 96 ASP A N 1
ATOM 786 C CA . ASP A 1 96 ? -1.545 -13.309 -17.518 1.00 51.41 96 ASP A CA 1
ATOM 787 C C . ASP A 1 96 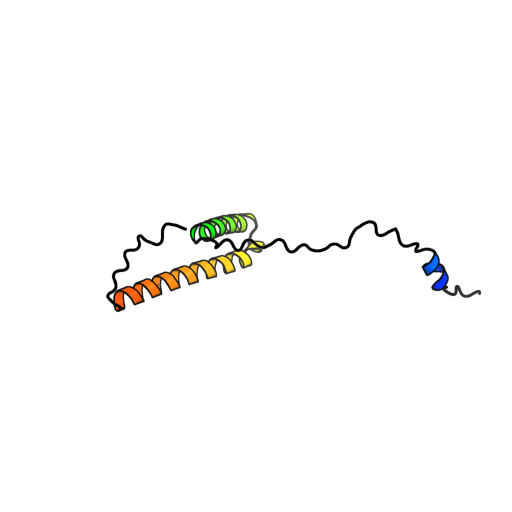? -1.420 -13.084 -15.992 1.00 51.41 96 ASP A C 1
ATOM 789 O O . ASP A 1 96 ? -0.878 -13.929 -15.282 1.00 51.41 96 ASP A O 1
ATOM 793 N N . ILE A 1 97 ? -1.920 -11.967 -15.438 1.00 55.81 97 ILE A N 1
ATOM 794 C CA . ILE A 1 97 ? -1.821 -11.658 -13.985 1.00 55.81 97 ILE A CA 1
ATOM 795 C C . ILE A 1 97 ? -3.161 -11.886 -13.244 1.00 55.81 97 ILE A C 1
ATOM 797 O O . ILE A 1 97 ? -3.333 -11.496 -12.090 1.00 55.81 97 ILE A O 1
ATOM 801 N N . SER A 1 98 ? -4.125 -12.559 -13.876 1.00 49.59 98 SER A N 1
ATOM 802 C CA . SER A 1 98 ? -5.320 -13.093 -13.214 1.00 49.59 98 SER A CA 1
ATOM 803 C C . SER A 1 98 ? -5.269 -14.618 -13.235 1.00 49.59 98 SER A C 1
ATOM 805 O O . SER A 1 98 ? -5.948 -15.214 -14.058 1.00 49.59 98 SER A O 1
ATOM 807 N N . ASN A 1 99 ? -4.437 -15.237 -12.388 1.00 45.31 99 ASN A N 1
ATOM 808 C CA . ASN A 1 99 ? -4.675 -16.542 -11.738 1.00 45.31 99 ASN A CA 1
ATOM 809 C C . ASN A 1 99 ? -3.400 -17.043 -11.034 1.00 45.31 99 ASN A C 1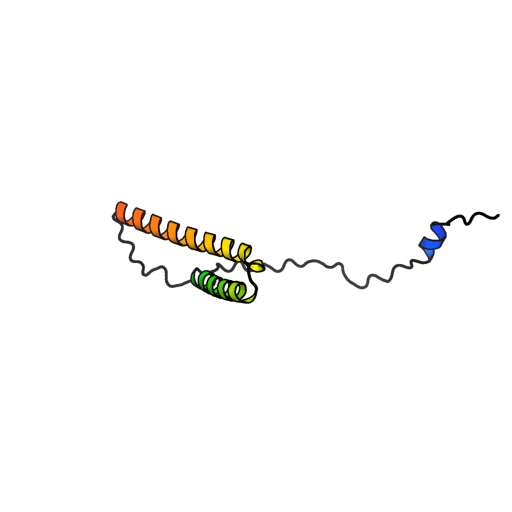
ATOM 811 O O . ASN A 1 99 ? -2.617 -17.793 -11.614 1.00 45.31 99 ASN A O 1
ATOM 815 N N . ASN A 1 100 ? -3.207 -16.630 -9.778 1.00 38.31 100 ASN A N 1
ATOM 816 C CA . ASN A 1 100 ? -2.857 -17.503 -8.643 1.00 38.31 100 ASN A CA 1
ATOM 817 C C . ASN A 1 100 ? -2.703 -16.687 -7.359 1.00 38.31 100 ASN A C 1
ATOM 819 O O . ASN A 1 100 ? -1.885 -15.739 -7.356 1.00 38.31 100 ASN A O 1
#

Sequence (100 aa):
MPTLKWDIDKCLEQCSPAPLSNPPFIFKERPKRLQRVTFVEIRKAYNQIAKIIALHGEQYLPLFERLHTEITEYRERKELLNIATKIGGINLSTDDISNN

Radius of gyration: 29.48 Å; chains: 1; bounding box: 32×40×100 Å

pLDDT: mean 75.63, std 16.63, range [38.31, 94.88]

Foldseek 3Di:
DDDPDPDVVVVVVVCPPDPCPDDPPPVPPDPPPPDPQDPVNLVVVLVVLVVVCVVPNPPSVVVNVVSVVVNVVVVVVVVVVVVVCVVVVHPDPPPPPPDD

Secondary structure (DSSP, 8-state):
-------HHHHHTT-PPPP--SPP--------------HHHHHHHHHHHHHHHHHHGGGGHHHHHHHHHHHHHHHHHHHHHHHHHHHTT----GGGGS--